Protein AF-A0A1W9WNP2-F1 (afdb_monomer)

Radius of gyration: 24.91 Å; Cα contacts (8 Å, |Δi|>4): 52; chains: 1; bounding box: 72×40×55 Å

Structure (mmCIF, N/CA/C/O backbone):
data_AF-A0A1W9WNP2-F1
#
_entry.id   AF-A0A1W9WNP2-F1
#
loop_
_atom_site.group_PDB
_atom_site.id
_atom_site.type_symbol
_atom_site.label_atom_id
_atom_site.label_alt_id
_atom_site.label_comp_id
_atom_site.label_asym_id
_atom_site.label_entity_id
_atom_site.label_seq_id
_atom_site.pdbx_PDB_ins_code
_atom_site.Cartn_x
_atom_site.Cartn_y
_atom_site.Cartn_z
_atom_site.occupancy
_atom_site.B_iso_or_equiv
_atom_site.auth_seq_id
_atom_site.auth_comp_id
_atom_site.auth_asym_id
_atom_site.auth_atom_id
_atom_site.pdbx_PDB_model_num
ATOM 1 N N . MET A 1 1 ? 18.711 4.499 22.339 1.00 38.62 1 MET A N 1
ATOM 2 C CA . MET A 1 1 ? 18.992 3.103 21.931 1.00 38.62 1 MET A CA 1
ATOM 3 C C . MET A 1 1 ? 20.067 2.523 22.837 1.00 38.62 1 MET A C 1
ATOM 5 O O . MET A 1 1 ? 21.120 3.148 22.945 1.00 38.62 1 MET A O 1
ATOM 9 N N . PRO A 1 2 ? 19.832 1.390 23.517 1.00 36.41 2 PRO A N 1
ATOM 10 C CA . PRO A 1 2 ? 20.874 0.747 24.309 1.00 36.41 2 PRO A CA 1
ATOM 11 C C . PRO A 1 2 ? 21.925 0.131 23.373 1.00 36.41 2 PRO A C 1
ATOM 13 O O . PRO A 1 2 ? 21.591 -0.572 22.421 1.00 36.41 2 PRO A O 1
ATOM 16 N N . LYS A 1 3 ? 23.205 0.436 23.614 1.00 41.62 3 LYS A N 1
ATOM 17 C CA . LYS A 1 3 ? 24.334 -0.114 22.852 1.00 41.62 3 LYS A CA 1
ATOM 18 C C . LYS A 1 3 ? 24.593 -1.548 23.317 1.00 41.62 3 LYS A C 1
ATOM 20 O O . LYS A 1 3 ? 25.003 -1.748 24.457 1.00 41.62 3 LYS A O 1
ATOM 25 N N . PHE A 1 4 ? 24.382 -2.532 22.447 1.00 47.22 4 PHE A N 1
ATOM 26 C CA . PHE A 1 4 ? 24.804 -3.905 22.721 1.00 47.22 4 PHE A CA 1
ATOM 27 C C . PHE A 1 4 ? 26.329 -4.024 22.564 1.00 47.22 4 PHE A C 1
ATOM 29 O O . PHE A 1 4 ? 26.866 -3.599 21.537 1.00 47.22 4 PHE A O 1
ATOM 36 N N . PRO A 1 5 ? 27.052 -4.575 23.555 1.00 49.66 5 PRO A N 1
ATOM 37 C CA . PRO A 1 5 ? 28.493 -4.764 23.443 1.00 49.66 5 PRO A CA 1
ATOM 38 C C . PRO A 1 5 ? 28.817 -5.847 22.403 1.00 49.66 5 PRO A C 1
ATOM 40 O O . PRO A 1 5 ? 28.170 -6.895 22.357 1.00 49.66 5 PRO A O 1
ATOM 43 N N . MET A 1 6 ? 29.834 -5.601 21.568 1.00 49.78 6 MET A N 1
ATOM 44 C CA . MET A 1 6 ? 30.285 -6.580 20.575 1.00 49.78 6 MET A CA 1
ATOM 45 C C . MET A 1 6 ? 30.958 -7.793 21.244 1.00 49.78 6 MET A C 1
ATOM 47 O O . MET A 1 6 ? 31.728 -7.624 22.194 1.00 49.78 6 MET A O 1
ATOM 51 N N . PRO A 1 7 ? 30.705 -9.021 20.753 1.00 55.03 7 PRO A N 1
ATOM 52 C CA . PRO A 1 7 ? 31.302 -10.231 21.307 1.00 55.03 7 PRO A CA 1
ATOM 53 C C . PRO A 1 7 ? 32.805 -10.316 20.992 1.00 55.03 7 PRO A C 1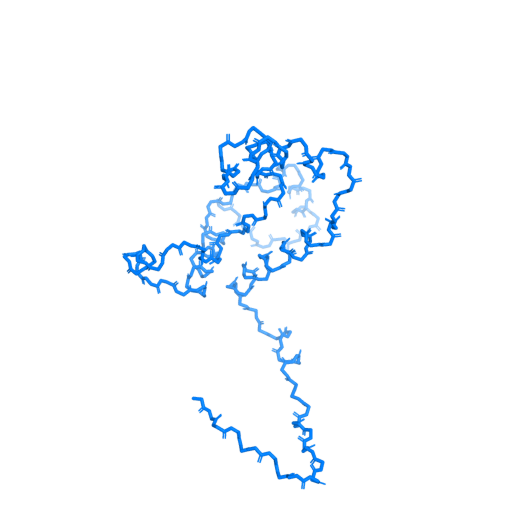
ATOM 55 O O . PRO A 1 7 ? 33.246 -9.955 19.901 1.00 55.03 7 PRO A O 1
ATOM 58 N N . ARG A 1 8 ? 33.597 -10.827 21.947 1.00 54.22 8 ARG A N 1
ATOM 59 C CA . ARG A 1 8 ? 35.032 -11.104 21.752 1.00 54.22 8 ARG A CA 1
ATOM 60 C C . ARG A 1 8 ? 35.253 -12.327 20.839 1.00 54.22 8 ARG A C 1
ATOM 62 O O . ARG A 1 8 ? 34.428 -13.245 20.865 1.00 54.22 8 ARG A O 1
ATOM 69 N N . PRO A 1 9 ? 36.361 -12.384 20.071 1.00 45.00 9 PRO A N 1
ATOM 70 C CA . PRO A 1 9 ? 36.623 -13.478 19.136 1.00 45.00 9 PRO A CA 1
ATOM 71 C C . PRO A 1 9 ? 36.761 -14.815 19.880 1.00 45.00 9 PRO A C 1
ATOM 73 O O . PRO A 1 9 ? 37.552 -14.919 20.814 1.00 45.00 9 PRO A O 1
ATOM 76 N N . GLY A 1 10 ? 35.987 -15.828 19.480 1.00 59.59 10 GLY A N 1
ATOM 77 C CA . GLY A 1 10 ? 36.070 -17.199 20.011 1.00 59.59 10 GLY A CA 1
ATOM 78 C C . GLY A 1 10 ? 35.053 -17.577 21.098 1.00 59.59 10 GLY A C 1
ATOM 79 O O . GLY A 1 10 ? 34.939 -18.753 21.431 1.00 59.59 10 GLY A O 1
ATOM 80 N N . GLY A 1 11 ? 34.266 -16.631 21.622 1.00 53.72 11 GLY A N 1
ATOM 81 C CA . GLY A 1 11 ? 33.142 -16.933 22.517 1.00 53.72 11 GLY A CA 1
ATOM 82 C C . GLY A 1 11 ? 31.850 -17.153 21.729 1.00 53.72 11 GLY A C 1
ATOM 83 O O . GLY A 1 11 ? 31.498 -16.320 20.893 1.00 53.72 11 GLY A O 1
ATOM 84 N N . LYS A 1 12 ? 31.118 -18.249 21.985 1.00 52.66 12 LYS A N 1
ATOM 85 C CA . LYS A 1 12 ? 29.760 -18.428 21.439 1.00 52.66 12 LYS A CA 1
ATOM 86 C C . LYS A 1 12 ? 28.942 -17.182 21.794 1.00 52.66 12 LYS A C 1
ATOM 88 O O . LYS A 1 12 ? 28.853 -16.839 22.973 1.00 52.66 12 LYS A O 1
ATOM 93 N N . ARG A 1 13 ? 28.375 -16.491 20.794 1.00 56.12 13 ARG A N 1
ATOM 94 C CA . ARG A 1 13 ? 27.413 -15.408 21.053 1.00 56.12 13 ARG A CA 1
ATOM 95 C C . ARG A 1 13 ? 26.333 -15.987 21.970 1.00 56.12 13 ARG A C 1
ATOM 97 O O . ARG A 1 13 ? 25.768 -17.013 21.584 1.00 56.12 13 ARG A O 1
ATOM 104 N N . PRO A 1 14 ? 26.057 -15.407 23.152 1.00 53.06 14 PRO A N 1
ATOM 105 C CA . PRO A 1 14 ? 24.870 -15.801 23.884 1.00 53.06 14 PRO A CA 1
ATOM 106 C C . PRO A 1 14 ? 23.706 -15.545 22.932 1.00 53.06 14 PRO A C 1
ATOM 108 O O . PRO A 1 14 ? 23.542 -14.426 22.439 1.00 53.06 14 PRO A O 1
ATOM 111 N N . LEU A 1 15 ? 22.976 -16.607 22.584 1.00 55.66 15 LEU A N 1
ATOM 112 C CA . LEU A 1 15 ? 21.703 -16.432 21.905 1.00 55.66 15 LEU A CA 1
ATOM 113 C C . LEU A 1 15 ? 20.910 -15.472 22.795 1.00 55.66 15 LEU A C 1
ATOM 115 O O . LEU A 1 15 ? 20.885 -15.692 24.013 1.00 55.66 15 LEU A O 1
ATOM 119 N N . PRO A 1 16 ? 20.348 -14.379 22.246 1.00 53.53 16 PRO A N 1
ATOM 120 C CA . PRO A 1 16 ? 19.466 -13.547 23.044 1.00 53.53 16 PRO A CA 1
ATOM 121 C C . PRO A 1 16 ? 18.426 -14.480 23.674 1.00 53.53 16 PRO A C 1
ATOM 123 O O . PRO A 1 16 ? 18.016 -15.432 22.996 1.00 53.53 16 PRO A O 1
ATOM 126 N N . PRO A 1 17 ? 18.056 -14.282 24.956 1.00 47.59 17 PRO A N 1
ATOM 127 C CA . PRO A 1 17 ? 16.981 -15.061 25.550 1.00 47.59 17 PRO A CA 1
ATOM 128 C C . PRO A 1 17 ? 15.822 -14.970 24.569 1.00 47.59 17 PRO A C 1
ATOM 130 O O . PRO A 1 17 ? 15.417 -13.861 24.220 1.00 47.59 17 PRO A O 1
ATOM 133 N N . PHE A 1 18 ? 15.451 -16.129 24.020 1.00 48.56 18 PHE A N 1
ATOM 134 C CA . PHE A 1 18 ? 14.425 -16.317 23.005 1.00 48.56 18 PHE A CA 1
ATOM 135 C C . PHE A 1 18 ? 13.254 -15.411 23.364 1.00 48.56 18 PHE A C 1
ATOM 137 O O . PHE A 1 18 ? 12.562 -15.649 24.349 1.00 48.56 18 PHE A O 1
ATOM 144 N N . TRP A 1 19 ? 13.164 -14.277 22.674 1.00 40.34 19 TRP A N 1
ATOM 145 C CA . TRP A 1 19 ? 12.323 -13.183 23.118 1.00 40.34 19 TRP A CA 1
ATOM 146 C C . TRP A 1 19 ? 10.889 -13.541 22.724 1.00 40.34 19 TRP A C 1
ATOM 148 O O . TRP A 1 19 ? 10.612 -13.641 21.523 1.00 40.34 19 TRP A O 1
ATOM 158 N N . PRO A 1 20 ? 9.961 -13.736 23.676 1.00 42.59 20 PRO A N 1
ATOM 159 C CA . PRO A 1 20 ? 8.572 -14.018 23.368 1.00 42.59 20 PRO A CA 1
ATOM 160 C C . PRO A 1 20 ? 7.880 -12.679 23.085 1.00 42.59 20 PRO A C 1
ATOM 162 O O . PRO A 1 20 ? 7.070 -12.196 23.863 1.00 42.59 20 PRO A O 1
ATOM 165 N N . LEU A 1 21 ? 8.249 -12.013 21.988 1.00 48.16 21 LEU A N 1
ATOM 166 C CA . LEU A 1 21 ? 7.479 -10.863 21.485 1.00 48.16 21 LEU A CA 1
ATOM 167 C C . LEU A 1 21 ? 6.241 -11.329 20.709 1.00 48.16 21 LEU A C 1
ATOM 169 O O . LEU A 1 21 ? 5.267 -10.592 20.603 1.00 48.16 21 LEU A O 1
ATOM 173 N N . TRP A 1 22 ? 6.267 -12.562 20.204 1.00 50.59 22 TRP A N 1
ATOM 174 C CA . TRP A 1 22 ? 5.170 -13.162 19.450 1.00 50.59 22 TRP A CA 1
ATOM 175 C C . TRP A 1 22 ? 4.048 -13.725 20.345 1.00 50.59 22 TRP A C 1
ATOM 177 O O . TRP A 1 22 ? 2.947 -13.949 19.860 1.00 50.59 22 TRP A O 1
ATOM 187 N N . GLU A 1 23 ? 4.282 -13.912 21.652 1.00 39.75 23 GLU A N 1
ATOM 188 C CA . GLU A 1 23 ? 3.228 -14.337 22.594 1.00 39.75 23 GLU A CA 1
ATOM 189 C C . GLU A 1 23 ? 2.406 -13.155 23.141 1.00 39.75 23 GLU A C 1
ATOM 191 O O . GLU A 1 23 ? 1.258 -13.327 23.545 1.00 39.75 23 GLU A O 1
ATOM 196 N N . ALA A 1 24 ? 2.939 -11.928 23.099 1.00 49.91 24 ALA A N 1
ATOM 197 C CA . ALA A 1 24 ? 2.227 -10.733 23.565 1.00 49.91 24 ALA A CA 1
ATOM 198 C C . ALA A 1 24 ? 1.188 -10.191 22.558 1.00 49.91 24 ALA A C 1
ATOM 200 O O . ALA A 1 24 ? 0.449 -9.261 22.877 1.00 49.91 24 ALA A O 1
ATOM 201 N N . THR A 1 25 ? 1.125 -10.738 21.341 1.00 54.34 25 THR A N 1
ATOM 202 C CA . THR A 1 25 ? 0.395 -10.125 20.218 1.00 54.34 25 THR A CA 1
ATOM 203 C C . THR A 1 25 ? -1.086 -10.503 20.145 1.00 54.34 25 THR A C 1
ATOM 205 O O . THR A 1 25 ? -1.865 -9.747 19.583 1.00 54.34 25 THR A O 1
ATOM 208 N N . ILE A 1 26 ? -1.516 -11.620 20.741 1.00 62.62 26 ILE A N 1
ATOM 209 C CA . ILE A 1 26 ? -2.918 -12.084 20.627 1.00 62.62 26 ILE A CA 1
ATOM 210 C C . ILE A 1 26 ? -3.857 -11.346 21.607 1.00 62.62 26 ILE A C 1
ATOM 212 O O . ILE A 1 26 ? -5.073 -11.371 21.451 1.00 62.62 26 ILE A O 1
ATOM 216 N N . ILE A 1 27 ? -3.309 -10.668 22.621 1.00 75.38 27 ILE A N 1
ATOM 217 C CA . ILE A 1 27 ? -4.093 -10.092 23.729 1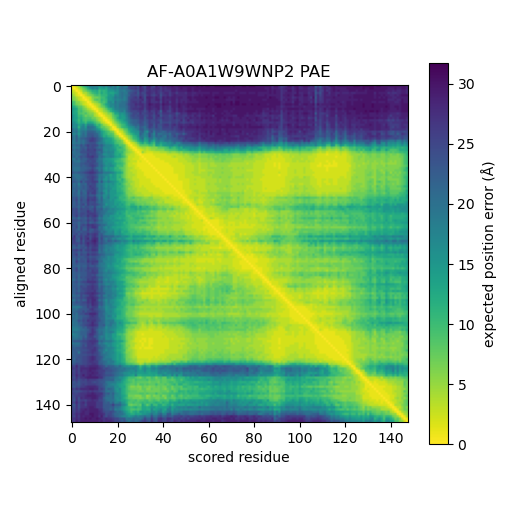.00 75.38 27 ILE A CA 1
ATOM 218 C C . ILE A 1 27 ? -4.467 -8.623 23.472 1.00 75.38 27 ILE A C 1
ATOM 220 O O . ILE A 1 27 ? -5.459 -8.136 24.010 1.00 75.38 27 ILE A O 1
ATOM 224 N N . SER A 1 28 ? -3.689 -7.907 22.654 1.00 73.69 28 SER A N 1
ATOM 225 C CA . SER A 1 28 ? -3.898 -6.484 22.379 1.00 73.69 28 SER A CA 1
ATOM 226 C C . SER A 1 28 ? -4.163 -6.256 20.901 1.00 73.69 28 SER A C 1
ATOM 228 O O . SER A 1 28 ? -3.430 -6.740 20.045 1.00 73.69 28 SER A O 1
ATOM 230 N N . THR A 1 29 ? -5.211 -5.497 20.603 1.00 79.50 29 THR A N 1
ATOM 231 C CA . THR A 1 29 ? -5.588 -5.126 19.243 1.00 79.50 29 THR A CA 1
ATOM 232 C C . THR A 1 29 ? -5.522 -3.612 19.106 1.00 79.50 29 THR A C 1
ATOM 234 O O . THR A 1 29 ? -6.151 -2.891 19.878 1.00 79.50 29 THR A O 1
ATOM 237 N N . ALA A 1 30 ? -4.765 -3.135 18.121 1.00 87.00 30 ALA A N 1
ATOM 238 C CA . ALA A 1 30 ? -4.667 -1.722 17.773 1.00 87.00 30 ALA A CA 1
ATOM 239 C C . ALA A 1 30 ? -5.189 -1.521 16.348 1.00 87.00 30 ALA A C 1
ATOM 241 O O . ALA A 1 30 ? -4.781 -2.235 15.431 1.00 87.00 30 ALA A O 1
ATOM 242 N N . TYR A 1 31 ? -6.083 -0.551 16.150 1.00 90.81 31 TYR A N 1
ATOM 243 C CA . TYR A 1 31 ? -6.667 -0.295 14.830 1.00 90.81 31 TYR A CA 1
ATOM 244 C C . TYR A 1 31 ? -5.625 0.206 13.826 1.00 90.81 31 TYR A C 1
ATOM 246 O O . TYR A 1 31 ? -5.705 -0.095 12.641 1.00 90.81 31 TYR A O 1
ATOM 254 N N . GLU A 1 32 ? -4.625 0.940 14.306 1.00 92.38 32 GLU A N 1
ATOM 255 C CA . GLU A 1 32 ? -3.501 1.433 13.516 1.00 92.38 32 GLU A CA 1
ATOM 256 C C . GLU A 1 32 ? -2.683 0.287 12.931 1.00 92.38 32 GLU A C 1
ATOM 258 O O . GLU A 1 32 ? -2.295 0.340 11.766 1.00 92.38 32 GLU A O 1
ATOM 263 N N . GLN A 1 33 ? -2.469 -0.764 13.728 1.00 91.25 33 GLN A N 1
ATOM 264 C CA . GLN A 1 33 ? -1.724 -1.937 13.294 1.00 91.25 33 GLN A CA 1
ATOM 265 C C . GLN A 1 33 ? -2.447 -2.643 12.144 1.00 91.25 33 GLN A C 1
ATOM 267 O O . GLN A 1 33 ? -1.794 -3.005 11.176 1.00 91.25 33 GLN A O 1
ATOM 272 N N . TYR A 1 34 ? -3.781 -2.744 12.179 1.00 91.88 34 TYR A N 1
ATOM 273 C CA . TYR A 1 34 ? -4.535 -3.342 11.071 1.00 91.88 34 TYR A CA 1
ATOM 274 C C . TYR A 1 34 ? -4.369 -2.596 9.749 1.00 91.88 34 TYR A C 1
ATOM 276 O O . TYR A 1 34 ? -4.249 -3.235 8.711 1.00 91.88 34 TYR A O 1
ATOM 284 N N . ILE A 1 35 ? -4.345 -1.261 9.769 1.00 94.44 35 ILE A N 1
ATOM 285 C CA . ILE A 1 35 ? -4.142 -0.467 8.547 1.00 94.44 35 ILE A CA 1
ATOM 286 C C . ILE A 1 35 ? -2.729 -0.669 7.990 1.00 94.44 35 ILE A C 1
ATOM 288 O O . ILE A 1 35 ? -2.539 -0.738 6.777 1.00 94.44 35 ILE A O 1
ATOM 292 N N . ILE A 1 36 ? -1.732 -0.773 8.868 1.00 93.75 36 ILE A N 1
ATOM 293 C CA . ILE A 1 36 ? -0.346 -1.029 8.465 1.00 93.75 36 ILE A CA 1
ATOM 294 C C . ILE A 1 36 ? -0.202 -2.452 7.913 1.00 93.75 36 ILE A C 1
ATOM 296 O O . ILE A 1 36 ? 0.397 -2.643 6.854 1.00 93.75 36 ILE A O 1
ATOM 300 N N . ASP A 1 37 ? -0.784 -3.439 8.592 1.00 93.44 37 ASP A N 1
ATOM 301 C CA . ASP A 1 37 ? -0.752 -4.839 8.175 1.00 93.44 37 ASP A CA 1
ATOM 302 C C . ASP A 1 37 ? -1.461 -5.040 6.832 1.00 93.44 37 ASP A C 1
ATOM 304 O O . ASP A 1 37 ? -0.965 -5.789 5.996 1.00 93.44 37 ASP A O 1
ATOM 308 N N . ASP A 1 38 ? -2.568 -4.335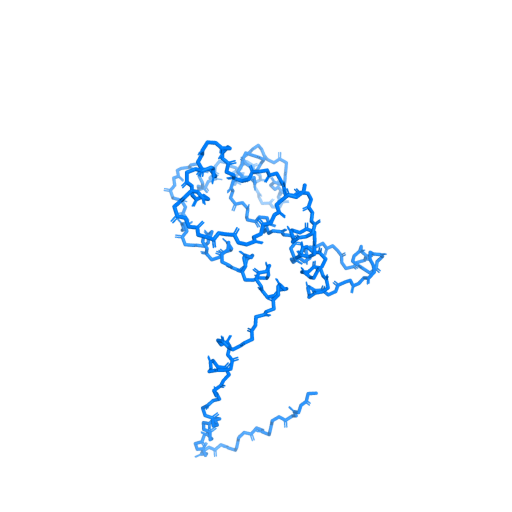 6.584 1.00 94.25 38 ASP A N 1
ATOM 309 C CA . ASP A 1 38 ? 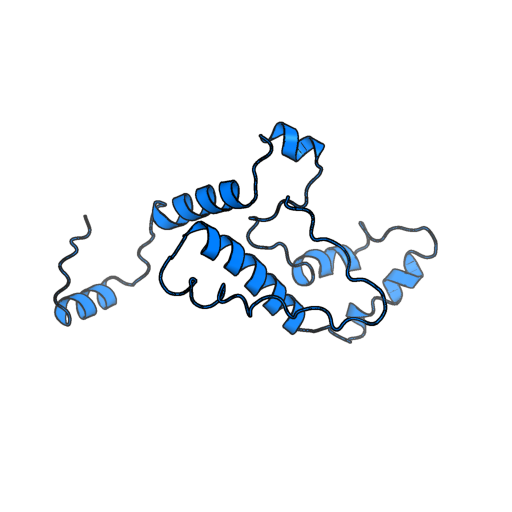-3.276 -4.348 5.300 1.00 94.25 38 ASP A CA 1
ATOM 310 C C . ASP A 1 38 ? -2.365 -3.928 4.131 1.00 94.25 38 ASP A C 1
ATOM 312 O O . ASP A 1 38 ? -2.314 -4.613 3.106 1.00 94.25 38 ASP A O 1
ATOM 316 N N . GLU A 1 39 ? -1.551 -2.878 4.298 1.00 94.38 39 GLU A N 1
ATOM 317 C CA . GLU A 1 39 ? -0.605 -2.461 3.254 1.00 94.38 39 GLU A CA 1
ATOM 318 C C . GLU A 1 39 ? 0.513 -3.495 3.044 1.00 94.38 39 GLU A C 1
ATOM 320 O O . GLU A 1 39 ? 0.863 -3.815 1.905 1.00 94.38 39 GLU A O 1
ATOM 325 N N . ILE A 1 40 ? 1.047 -4.066 4.130 1.00 94.12 40 ILE A N 1
ATOM 326 C CA . ILE A 1 40 ? 2.106 -5.088 4.078 1.00 94.12 40 ILE A CA 1
ATOM 327 C C . ILE A 1 40 ? 1.597 -6.370 3.409 1.00 94.12 40 ILE A C 1
ATOM 329 O O . ILE A 1 40 ? 2.298 -6.969 2.584 1.00 94.12 40 ILE A O 1
ATOM 333 N N . ILE A 1 41 ? 0.380 -6.798 3.745 1.00 95.00 41 ILE A N 1
ATOM 334 C CA . ILE A 1 41 ? -0.267 -7.962 3.138 1.00 95.00 41 ILE A CA 1
ATOM 335 C C . ILE A 1 41 ? -0.533 -7.677 1.661 1.00 95.00 41 ILE A C 1
ATOM 337 O O . ILE A 1 41 ? -0.216 -8.520 0.826 1.00 95.00 41 ILE A O 1
ATOM 341 N N . GLY A 1 42 ? -1.029 -6.487 1.316 1.00 93.88 42 GLY A N 1
ATOM 342 C CA . GLY A 1 42 ? -1.218 -6.065 -0.072 1.00 93.88 42 GLY A CA 1
ATOM 343 C C . GLY A 1 42 ? 0.076 -6.129 -0.890 1.00 93.88 42 GLY A C 1
ATOM 344 O O . GLY A 1 42 ? 0.095 -6.728 -1.970 1.00 93.88 42 GLY A O 1
ATOM 345 N N . ALA A 1 43 ? 1.179 -5.611 -0.344 1.00 92.44 43 ALA A N 1
ATOM 346 C CA . ALA A 1 43 ? 2.494 -5.677 -0.977 1.00 92.44 43 ALA A CA 1
ATOM 347 C C . ALA A 1 43 ? 2.978 -7.128 -1.138 1.00 92.44 43 ALA A C 1
ATOM 349 O O . ALA A 1 43 ? 3.483 -7.508 -2.196 1.00 92.44 43 ALA A O 1
ATOM 350 N N . SER A 1 44 ? 2.767 -7.963 -0.119 1.00 95.00 44 SER A N 1
ATOM 351 C CA . SER A 1 44 ? 3.122 -9.385 -0.147 1.00 95.00 44 SER A CA 1
ATOM 352 C C . SER A 1 44 ? 2.311 -10.148 -1.196 1.00 95.00 44 SER A C 1
ATOM 354 O O . SER A 1 44 ? 2.873 -10.913 -1.974 1.00 95.00 44 SER A O 1
ATOM 356 N N . CYS A 1 45 ? 1.004 -9.899 -1.286 1.00 93.50 45 CYS A N 1
ATOM 357 C CA . CYS A 1 45 ? 0.143 -10.454 -2.326 1.00 93.50 45 CYS A CA 1
ATOM 358 C C . CYS A 1 45 ? 0.598 -10.019 -3.721 1.00 93.50 45 CYS A C 1
ATOM 360 O O . CYS A 1 45 ? 0.599 -10.837 -4.636 1.00 93.50 45 CYS A O 1
ATOM 362 N N . SER A 1 46 ? 1.016 -8.759 -3.886 1.00 90.25 46 SER A N 1
ATOM 363 C CA . SER A 1 46 ? 1.565 -8.274 -5.155 1.00 90.25 46 SER A CA 1
ATOM 364 C C . SER A 1 46 ? 2.863 -8.990 -5.522 1.00 90.25 46 SER A C 1
ATOM 366 O O . SER A 1 46 ? 3.015 -9.426 -6.657 1.00 90.25 46 SER A O 1
ATOM 368 N N . LEU A 1 47 ? 3.766 -9.186 -4.558 1.00 91.50 47 LEU A N 1
ATOM 369 C CA . LEU A 1 47 ? 5.007 -9.934 -4.759 1.00 91.50 47 LEU A CA 1
ATOM 370 C C . LEU A 1 47 ? 4.737 -11.397 -5.151 1.00 91.50 47 LEU A C 1
ATOM 372 O O . LEU A 1 47 ? 5.403 -11.941 -6.030 1.00 91.50 47 LEU A O 1
ATOM 376 N N . LEU A 1 48 ? 3.744 -12.032 -4.522 1.00 94.31 48 LEU A N 1
ATOM 377 C CA . LEU A 1 48 ? 3.378 -13.428 -4.776 1.00 94.31 48 LEU A CA 1
ATOM 378 C C . LEU A 1 48 ? 2.747 -13.667 -6.155 1.00 94.31 48 LEU A C 1
ATOM 380 O O . LEU A 1 48 ? 2.751 -14.810 -6.611 1.00 94.31 48 LEU A O 1
ATOM 384 N N . LYS A 1 49 ? 2.251 -12.630 -6.847 1.00 90.38 49 LYS A N 1
ATOM 385 C CA . LYS A 1 49 ? 1.804 -12.751 -8.249 1.00 90.38 49 LYS A CA 1
ATOM 386 C C . LYS A 1 49 ? 2.945 -13.153 -9.192 1.00 90.38 49 LYS A C 1
ATOM 388 O O . LYS A 1 49 ? 2.680 -13.705 -10.257 1.00 90.38 49 LYS A O 1
ATOM 393 N N . GLY A 1 50 ? 4.195 -12.933 -8.782 1.00 88.88 50 GLY A N 1
ATOM 394 C CA . GLY A 1 50 ? 5.376 -13.241 -9.578 1.00 88.88 50 GLY A CA 1
ATOM 395 C C . GLY A 1 50 ? 5.609 -12.229 -10.697 1.00 88.88 50 GLY A C 1
ATOM 396 O O . GLY A 1 50 ? 5.015 -11.155 -10.720 1.00 88.88 50 GLY A O 1
ATOM 397 N N . ILE A 1 51 ? 6.517 -12.575 -11.608 1.00 89.19 51 ILE A N 1
ATOM 398 C CA . ILE A 1 51 ? 6.892 -11.729 -12.744 1.00 89.19 51 ILE A CA 1
ATOM 399 C C . ILE A 1 51 ? 6.286 -12.349 -14.009 1.00 89.19 51 ILE A C 1
ATOM 401 O O . ILE A 1 51 ? 6.659 -13.480 -14.344 1.00 89.19 51 ILE A O 1
ATOM 405 N N . PRO A 1 52 ? 5.361 -11.665 -14.705 1.00 88.12 52 PRO A N 1
ATOM 406 C CA . PRO A 1 52 ? 4.868 -12.132 -15.995 1.00 88.12 52 PRO A CA 1
ATOM 407 C C . PRO A 1 52 ? 6.012 -12.140 -17.020 1.00 88.12 52 PRO A C 1
ATOM 409 O O . PRO A 1 52 ? 6.798 -11.202 -17.107 1.00 88.12 52 PRO A O 1
ATOM 412 N N . MET A 1 53 ? 6.116 -13.232 -17.779 1.00 87.75 53 MET A N 1
ATOM 413 C CA . MET A 1 53 ? 7.166 -13.463 -18.781 1.00 87.75 53 MET A CA 1
ATOM 414 C C . MET A 1 53 ? 6.543 -13.653 -20.168 1.00 87.75 53 MET A C 1
ATOM 416 O O . MET A 1 53 ? 6.684 -14.707 -20.787 1.00 87.75 53 MET A O 1
ATOM 420 N N . ASP A 1 54 ? 5.795 -12.660 -20.633 1.00 89.75 54 ASP A N 1
ATOM 421 C CA . ASP A 1 54 ? 5.291 -12.573 -22.005 1.00 89.75 54 ASP A CA 1
ATOM 422 C C . ASP A 1 54 ?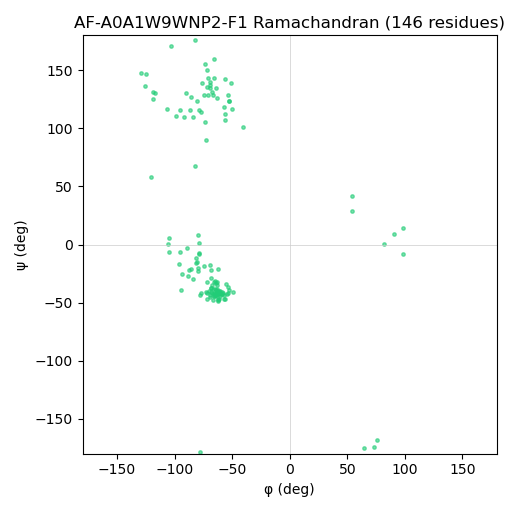 6.113 -11.554 -22.820 1.00 89.75 54 ASP A C 1
ATOM 424 O O . ASP A 1 54 ? 6.963 -10.826 -22.304 1.00 89.75 54 ASP A O 1
ATOM 428 N N . GLU A 1 55 ? 5.885 -11.518 -24.129 1.00 87.44 55 GLU A N 1
ATOM 429 C CA . GLU A 1 55 ? 6.643 -10.654 -25.041 1.00 87.44 55 GLU A CA 1
ATOM 430 C C . GLU A 1 55 ? 6.411 -9.155 -24.760 1.00 87.44 55 GLU A C 1
ATOM 432 O O . GLU A 1 55 ? 7.331 -8.349 -24.901 1.00 87.44 55 GLU A O 1
ATOM 437 N N . ASP A 1 56 ? 5.213 -8.796 -24.278 1.00 88.19 56 ASP A N 1
ATOM 438 C CA . ASP A 1 56 ? 4.829 -7.427 -23.911 1.00 88.19 56 ASP A CA 1
ATOM 439 C C . ASP A 1 56 ? 5.530 -6.965 -22.618 1.00 88.19 56 ASP A C 1
ATOM 441 O O . ASP A 1 56 ? 6.122 -5.886 -22.606 1.00 88.19 56 ASP A O 1
ATOM 445 N N . HIS A 1 57 ? 5.562 -7.770 -21.545 1.00 88.12 57 HIS A N 1
ATOM 446 C CA . HIS A 1 57 ? 6.207 -7.390 -20.276 1.00 88.12 57 HIS A CA 1
ATOM 447 C C . HIS A 1 57 ? 7.741 -7.444 -20.341 1.00 88.12 57 HIS A C 1
ATOM 449 O O . HIS A 1 57 ? 8.406 -6.780 -19.546 1.00 88.12 57 HIS A O 1
ATOM 455 N N . LEU A 1 58 ? 8.324 -8.156 -21.314 1.00 90.25 58 LEU A N 1
ATOM 456 C CA . LEU A 1 58 ? 9.765 -8.084 -21.592 1.00 90.25 58 LEU A CA 1
ATOM 457 C C . LEU A 1 58 ? 10.194 -6.719 -22.158 1.00 90.25 58 LEU A C 1
ATOM 459 O O . LEU A 1 58 ? 11.365 -6.356 -22.041 1.00 90.25 58 LEU A O 1
ATOM 463 N N . ALA A 1 59 ? 9.262 -5.955 -22.743 1.00 91.00 59 ALA 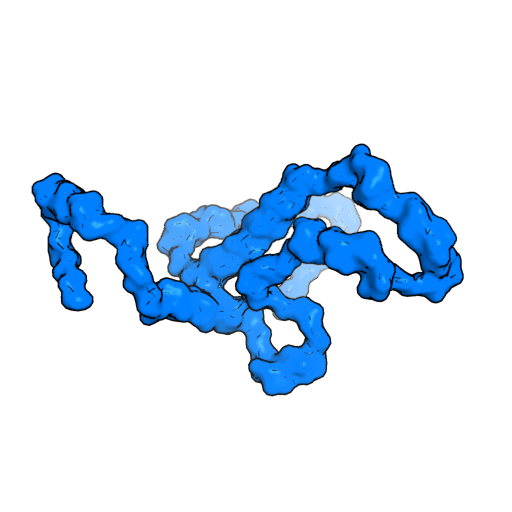A N 1
ATOM 464 C CA . ALA A 1 59 ? 9.446 -4.564 -23.169 1.00 91.00 59 ALA A CA 1
ATOM 465 C C . ALA A 1 59 ? 10.644 -4.313 -24.117 1.00 91.00 59 ALA A C 1
ATOM 467 O O . ALA A 1 59 ? 11.214 -3.218 -24.137 1.00 91.00 59 ALA A O 1
ATOM 468 N N . PHE A 1 60 ? 11.033 -5.306 -24.927 1.00 91.06 60 PHE A N 1
ATOM 469 C CA . PHE A 1 60 ? 12.210 -5.214 -25.804 1.00 91.06 60 PHE A CA 1
ATOM 470 C C . PHE A 1 60 ? 12.142 -4.047 -26.795 1.00 91.06 60 PHE A C 1
ATOM 472 O O . PHE A 1 60 ? 13.142 -3.350 -26.991 1.00 91.06 60 PHE A O 1
ATOM 479 N N . ASP A 1 61 ? 10.973 -3.807 -27.391 1.00 90.19 61 ASP A N 1
ATOM 480 C CA . ASP A 1 61 ? 10.784 -2.719 -28.353 1.00 90.19 61 ASP A CA 1
ATOM 481 C C . ASP A 1 61 ? 10.946 -1.347 -27.694 1.00 90.19 61 ASP A C 1
ATOM 483 O O . ASP A 1 61 ? 11.650 -0.490 -28.229 1.00 90.19 61 ASP A O 1
ATOM 487 N N . ALA A 1 62 ? 10.393 -1.168 -26.489 1.00 90.06 62 ALA A N 1
ATOM 488 C CA . ALA A 1 62 ? 10.532 0.070 -25.726 1.00 90.06 62 ALA A CA 1
ATOM 489 C C . ALA A 1 62 ? 11.999 0.339 -25.346 1.00 90.06 62 ALA A C 1
ATOM 491 O O . ALA A 1 62 ? 12.474 1.470 -25.458 1.00 90.06 62 ALA A O 1
ATOM 492 N N . ILE A 1 63 ? 12.748 -0.698 -24.950 1.00 91.56 63 ILE A N 1
ATOM 493 C CA . ILE A 1 63 ? 14.185 -0.587 -24.636 1.00 91.56 63 ILE A CA 1
ATOM 494 C C . ILE A 1 63 ? 14.984 -0.162 -25.874 1.00 91.56 63 ILE A C 1
ATOM 496 O O . ILE A 1 63 ? 15.868 0.696 -25.790 1.00 91.56 63 ILE A O 1
ATOM 500 N N . LYS A 1 64 ? 14.670 -0.746 -27.035 1.00 91.88 64 LYS A N 1
ATOM 501 C CA . LYS A 1 64 ? 15.338 -0.432 -28.302 1.00 91.88 64 LYS A CA 1
ATOM 502 C C . LYS A 1 64 ? 15.014 0.978 -28.799 1.00 91.88 64 LYS A C 1
ATOM 504 O O . LYS A 1 64 ? 15.898 1.630 -29.346 1.00 91.88 64 LYS A O 1
ATOM 509 N N . GLU A 1 65 ? 13.776 1.430 -28.619 1.00 91.25 65 GLU A N 1
ATOM 510 C CA . GLU A 1 65 ? 13.313 2.764 -29.014 1.00 91.25 65 GLU A CA 1
ATOM 511 C C . GLU A 1 65 ? 13.982 3.873 -28.192 1.00 91.25 65 GLU A C 1
ATOM 513 O O . GLU A 1 65 ? 14.478 4.846 -28.756 1.00 91.25 65 GLU A O 1
ATOM 518 N N . VAL A 1 66 ? 14.022 3.725 -26.864 1.00 92.31 66 VAL A N 1
ATOM 519 C CA . VAL A 1 66 ? 14.568 4.749 -25.957 1.00 92.31 66 VAL A CA 1
ATOM 520 C C . VAL A 1 66 ? 16.093 4.823 -26.043 1.00 92.31 66 VAL A C 1
ATOM 522 O O . VAL A 1 66 ? 16.663 5.915 -26.039 1.00 92.31 66 VAL A O 1
ATOM 525 N N . GLY A 1 67 ? 16.759 3.669 -26.134 1.00 89.56 67 GLY A N 1
ATOM 526 C CA . GLY A 1 67 ? 18.211 3.586 -26.246 1.00 89.56 67 GLY A CA 1
ATOM 527 C C . GLY A 1 67 ? 18.984 4.108 -25.018 1.00 89.56 67 GLY A C 1
ATOM 528 O O . GLY A 1 67 ? 18.411 4.437 -23.973 1.00 89.56 67 GLY A O 1
ATOM 529 N N . PRO A 1 68 ? 20.326 4.157 -25.097 1.00 90.31 68 PRO A N 1
ATOM 530 C CA . PRO A 1 68 ? 21.173 4.559 -23.976 1.00 90.31 68 PRO A CA 1
ATOM 531 C C . PRO A 1 68 ? 20.982 6.035 -23.603 1.00 90.31 68 PRO A C 1
ATOM 533 O O . PRO A 1 68 ? 21.113 6.917 -24.447 1.00 90.31 68 PRO A O 1
ATOM 536 N N . GLY A 1 69 ? 20.736 6.311 -22.321 1.00 88.25 69 GLY A N 1
ATOM 537 C CA . GLY A 1 69 ? 20.598 7.678 -21.799 1.00 88.25 69 GLY A CA 1
ATOM 538 C C . GLY A 1 69 ? 19.217 8.318 -21.990 1.00 88.25 69 GLY A C 1
ATOM 539 O O . GLY A 1 69 ? 19.031 9.459 -21.571 1.00 88.25 69 GLY A O 1
ATOM 540 N N . GLY A 1 70 ? 18.252 7.607 -22.584 1.00 89.31 70 GLY A N 1
ATOM 541 C CA . GLY A 1 70 ? 16.858 8.046 -22.664 1.00 89.31 70 GLY A CA 1
ATOM 542 C C . GLY A 1 70 ? 16.047 7.750 -21.392 1.00 89.31 70 GLY A C 1
ATOM 543 O O . GLY A 1 70 ? 16.536 7.129 -20.447 1.00 89.31 70 GLY A O 1
ATOM 544 N N . HIS A 1 71 ? 14.786 8.197 -21.364 1.00 90.12 71 HIS A N 1
ATOM 545 C CA . HIS A 1 71 ? 13.863 7.982 -20.245 1.00 90.12 71 HIS A CA 1
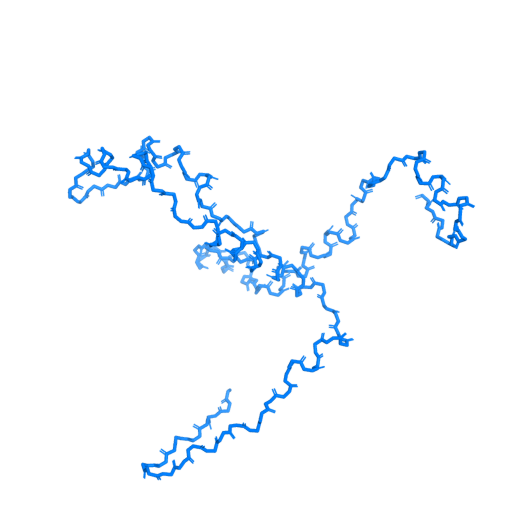ATOM 546 C C . HIS A 1 71 ? 12.553 7.318 -20.692 1.00 90.12 71 HIS A C 1
ATOM 548 O O . HIS A 1 71 ? 12.017 7.617 -21.757 1.00 90.12 71 HIS A O 1
ATOM 554 N N . TYR A 1 72 ? 11.971 6.489 -19.826 1.00 92.62 72 TYR A N 1
ATOM 555 C CA . TYR A 1 72 ? 10.756 5.718 -20.130 1.00 92.62 72 TYR A CA 1
ATOM 556 C C . TYR A 1 72 ? 9.457 6.392 -19.666 1.00 92.62 72 TYR A C 1
ATOM 558 O O . TYR A 1 72 ? 8.374 5.949 -20.019 1.00 92.62 72 TYR A O 1
ATOM 566 N N . LEU A 1 73 ? 9.541 7.508 -18.929 1.00 89.56 73 LEU A N 1
ATOM 567 C CA . LEU A 1 73 ? 8.382 8.148 -18.284 1.00 89.56 73 LEU A CA 1
ATOM 568 C C . LEU A 1 73 ? 7.232 8.502 -19.241 1.00 89.56 73 LEU A C 1
ATOM 570 O O . LEU A 1 73 ? 6.075 8.436 -18.846 1.00 89.56 73 LEU A O 1
ATOM 574 N N . MET A 1 74 ? 7.553 8.875 -20.482 1.00 88.06 74 MET A N 1
ATOM 575 C CA . MET A 1 74 ? 6.570 9.258 -21.505 1.00 88.06 74 MET A CA 1
ATOM 576 C C . MET A 1 74 ? 6.362 8.164 -22.561 1.00 88.06 74 MET A C 1
ATOM 578 O O . MET A 1 74 ? 5.682 8.406 -23.556 1.00 88.06 74 MET A O 1
ATOM 582 N N . ASN A 1 75 ? 6.965 6.982 -22.389 1.00 90.38 75 ASN A N 1
ATOM 583 C CA . ASN A 1 75 ? 6.819 5.904 -23.357 1.00 90.38 75 ASN A CA 1
ATOM 584 C C . ASN A 1 75 ? 5.389 5.320 -23.272 1.00 90.38 75 ASN A C 1
ATOM 586 O O . ASN A 1 75 ? 4.896 5.084 -22.161 1.00 90.38 75 ASN A O 1
ATOM 590 N N . PRO A 1 76 ? 4.714 5.064 -24.411 1.00 90.19 76 PRO A N 1
ATOM 591 C CA . PRO A 1 76 ? 3.380 4.464 -24.425 1.00 90.19 76 PRO A CA 1
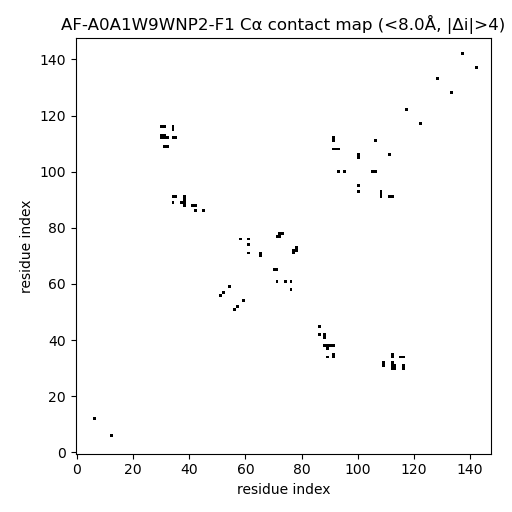ATOM 592 C C . PRO A 1 76 ? 3.286 3.148 -23.644 1.00 90.19 76 PRO A C 1
ATOM 594 O O . PRO A 1 76 ? 2.284 2.911 -22.970 1.00 90.19 76 PRO A O 1
ATOM 597 N N . HIS A 1 77 ? 4.338 2.323 -23.688 1.00 90.81 77 HIS A N 1
ATOM 598 C CA . HIS A 1 77 ? 4.428 1.067 -22.942 1.00 90.81 77 HIS A CA 1
ATOM 599 C C . HIS A 1 77 ? 4.387 1.317 -21.432 1.00 90.81 77 HIS A C 1
ATOM 601 O O . HIS A 1 77 ? 3.541 0.770 -20.727 1.00 90.81 77 HIS A O 1
ATOM 607 N N . THR A 1 78 ? 5.196 2.253 -20.935 1.00 90.75 78 THR A N 1
ATOM 608 C CA . THR A 1 78 ? 5.186 2.623 -19.515 1.00 90.75 78 THR A CA 1
ATOM 609 C C . THR A 1 78 ? 3.825 3.157 -19.081 1.00 90.75 78 THR A C 1
ATOM 611 O O . THR A 1 78 ? 3.302 2.711 -18.067 1.00 90.75 78 THR A O 1
ATOM 614 N N . MET A 1 79 ? 3.186 4.029 -19.865 1.00 89.75 79 MET A N 1
ATOM 615 C CA . MET A 1 79 ? 1.854 4.559 -19.531 1.00 89.75 79 MET A CA 1
ATOM 616 C C . MET A 1 79 ? 0.761 3.481 -19.494 1.00 89.75 79 MET A C 1
ATOM 618 O O . MET A 1 79 ? -0.168 3.580 -18.691 1.00 89.75 79 MET A O 1
ATOM 622 N N . LYS A 1 80 ? 0.875 2.452 -20.341 1.00 90.31 80 LYS A N 1
ATOM 623 C CA . LYS A 1 80 ? -0.049 1.311 -20.390 1.00 90.31 80 LYS A CA 1
ATOM 624 C C . LYS A 1 80 ? 0.067 0.426 -19.144 1.00 90.31 80 LYS A C 1
ATOM 626 O O . LYS A 1 80 ? -0.962 0.044 -18.594 1.00 90.31 80 LYS A O 1
ATOM 631 N N . HIS A 1 81 ? 1.288 0.137 -18.689 1.00 90.06 81 HIS A N 1
ATOM 632 C CA . HIS A 1 81 ? 1.544 -0.823 -17.603 1.00 90.06 81 HIS A CA 1
ATOM 633 C C . HIS A 1 81 ? 1.708 -0.189 -16.212 1.00 90.06 81 HIS A C 1
ATOM 635 O O . HIS A 1 81 ? 1.569 -0.877 -15.205 1.00 90.06 81 HIS A O 1
ATOM 641 N N . LEU A 1 82 ? 1.945 1.126 -16.115 1.00 88.50 82 LEU A N 1
ATOM 642 C CA . LEU A 1 82 ? 2.208 1.806 -14.838 1.00 88.50 82 LEU A CA 1
ATOM 643 C C . LEU A 1 82 ? 1.117 1.555 -13.787 1.00 88.50 82 LEU A C 1
ATOM 645 O O . LEU A 1 82 ? 1.429 1.334 -12.624 1.00 88.50 82 LEU A O 1
ATOM 649 N N . ARG A 1 83 ? -0.158 1.574 -14.195 1.00 84.88 83 ARG A N 1
ATOM 650 C CA . ARG A 1 83 ? -1.299 1.404 -13.277 1.00 84.88 83 ARG A CA 1
ATOM 651 C C . ARG A 1 83 ? -1.585 -0.048 -12.902 1.00 84.88 83 ARG A C 1
ATOM 653 O O . ARG A 1 83 ? -2.293 -0.278 -11.929 1.00 84.88 83 ARG A O 1
ATOM 660 N N . THR A 1 84 ? -1.121 -1.011 -13.696 1.00 86.81 84 THR A N 1
ATOM 661 C CA . THR A 1 84 ? -1.397 -2.436 -13.460 1.00 86.81 84 THR A CA 1
ATOM 662 C C . THR A 1 84 ? -0.281 -3.096 -12.667 1.00 86.81 84 THR A C 1
ATOM 664 O O . THR A 1 84 ? -0.565 -3.895 -11.778 1.00 86.81 84 THR A O 1
ATOM 667 N N . GLU A 1 85 ? 0.970 -2.736 -12.963 1.00 86.62 85 GLU A N 1
ATOM 668 C CA . GLU A 1 85 ? 2.152 -3.369 -12.373 1.00 86.62 85 GLU A CA 1
ATOM 669 C C . GLU A 1 85 ? 2.589 -2.723 -11.056 1.00 86.62 85 GLU A C 1
ATOM 671 O O . GLU A 1 85 ? 3.194 -3.381 -10.208 1.00 86.62 85 GLU A O 1
ATOM 676 N N . TYR A 1 86 ? 2.301 -1.434 -10.858 1.00 85.75 86 TYR A N 1
ATOM 677 C CA . TYR A 1 86 ? 2.723 -0.735 -9.651 1.00 85.75 86 TYR A CA 1
ATOM 678 C C . TYR A 1 86 ? 1.722 -0.930 -8.508 1.00 85.75 86 TYR A C 1
ATOM 680 O O . TYR A 1 86 ? 0.534 -0.636 -8.635 1.00 85.75 86 TYR A O 1
ATOM 688 N N . PHE A 1 87 ? 2.215 -1.383 -7.356 1.00 88.50 87 PHE A N 1
ATOM 689 C CA . PHE A 1 87 ? 1.425 -1.441 -6.131 1.00 88.50 87 PHE A CA 1
ATOM 690 C C . PHE A 1 87 ? 1.450 -0.079 -5.425 1.00 88.50 87 PHE A C 1
ATOM 692 O O . PHE A 1 87 ? 2.473 0.326 -4.877 1.00 88.50 87 PHE A O 1
ATOM 699 N N . GLU A 1 88 ? 0.316 0.623 -5.429 1.00 85.19 88 GLU A N 1
ATOM 700 C CA . GLU A 1 88 ? 0.184 1.957 -4.819 1.00 85.19 88 GLU A CA 1
ATOM 701 C C . GLU A 1 88 ? -0.029 1.926 -3.291 1.00 85.19 88 GLU A C 1
ATOM 703 O O . GLU A 1 88 ? 0.120 2.955 -2.633 1.00 85.19 88 GLU A O 1
ATOM 708 N N . GLY A 1 89 ? -0.311 0.754 -2.708 1.00 88.50 89 GLY A N 1
ATOM 709 C CA . GLY A 1 89 ? -0.615 0.621 -1.279 1.00 88.50 89 GLY A CA 1
ATOM 710 C C . GLY A 1 89 ? -2.001 1.144 -0.899 1.00 88.50 89 GLY A C 1
ATOM 711 O O . GLY A 1 89 ? -2.798 1.526 -1.755 1.00 88.50 89 GLY A O 1
ATOM 712 N N . ASN A 1 90 ? -2.295 1.158 0.404 1.00 88.75 90 ASN A N 1
ATOM 713 C CA . ASN A 1 90 ? -3.493 1.822 0.936 1.00 88.75 90 ASN A CA 1
ATOM 714 C C . ASN A 1 90 ? -3.224 3.300 1.289 1.00 88.75 90 ASN A C 1
ATOM 716 O O . ASN A 1 90 ? -4.139 4.043 1.650 1.00 88.75 90 ASN A O 1
ATOM 720 N N . GLY A 1 91 ? -1.969 3.738 1.137 1.00 90.25 91 GLY A N 1
ATOM 721 C CA . GLY A 1 91 ? -1.532 5.114 1.317 1.00 90.25 91 GLY A CA 1
ATOM 722 C C . GLY A 1 91 ? -1.075 5.424 2.739 1.00 90.25 91 GLY A C 1
ATOM 723 O O . GLY A 1 91 ? -0.847 6.600 3.053 1.00 90.25 91 GLY A O 1
ATOM 724 N N . VAL A 1 92 ? -0.933 4.421 3.614 1.00 92.44 92 VAL A N 1
ATOM 725 C CA . VAL A 1 92 ? -0.409 4.633 4.968 1.00 92.44 92 VAL A CA 1
ATOM 726 C C . VAL A 1 92 ? 1.071 5.010 4.918 1.00 92.44 92 VAL A C 1
ATOM 728 O O . VAL A 1 92 ? 1.482 5.930 5.634 1.00 92.44 92 VAL A O 1
ATOM 731 N N . SER A 1 93 ? 1.843 4.409 4.007 1.00 90.31 93 SER A N 1
ATOM 732 C CA . SER A 1 93 ? 3.241 4.780 3.770 1.00 90.31 93 SER A CA 1
ATOM 733 C C . SER A 1 93 ? 3.376 6.072 2.965 1.00 90.31 93 SER A C 1
ATOM 735 O O . SER A 1 93 ? 2.673 6.311 1.985 1.00 90.31 93 SER A O 1
ATOM 737 N N . HIS A 1 94 ? 4.333 6.917 3.356 1.00 89.06 94 HIS A N 1
ATOM 738 C CA . HIS A 1 94 ? 4.678 8.122 2.609 1.00 89.06 94 HIS A CA 1
ATOM 739 C C . HIS A 1 94 ? 5.861 7.856 1.671 1.00 89.06 94 HIS A C 1
ATOM 741 O O . HIS A 1 94 ? 6.977 7.613 2.123 1.00 89.06 94 HIS A O 1
ATOM 747 N N . THR A 1 95 ? 5.626 7.952 0.364 1.00 86.75 95 THR A N 1
ATOM 748 C CA . THR A 1 95 ? 6.646 7.779 -0.690 1.00 86.75 95 THR A CA 1
ATOM 749 C C . THR A 1 95 ? 7.066 9.099 -1.345 1.00 86.75 95 THR A C 1
ATOM 751 O O . THR A 1 95 ? 7.890 9.115 -2.258 1.00 86.75 95 THR A O 1
ATOM 754 N N . GLY A 1 96 ? 6.487 10.217 -0.900 1.00 87.00 96 GLY A N 1
ATOM 755 C CA . GLY A 1 96 ? 6.707 11.537 -1.471 1.00 87.00 96 GLY A CA 1
ATOM 756 C C . GLY A 1 96 ? 8.027 12.191 -1.058 1.00 87.00 96 GLY A C 1
ATOM 757 O O . GLY A 1 96 ? 8.857 11.646 -0.330 1.00 87.00 96 GLY A O 1
ATOM 758 N N . ASN A 1 97 ? 8.223 13.415 -1.546 1.00 93.31 97 ASN A N 1
ATOM 759 C CA . ASN A 1 97 ? 9.391 14.215 -1.203 1.00 93.31 97 ASN A CA 1
ATOM 760 C C . ASN A 1 97 ? 9.329 14.670 0.265 1.00 93.31 97 ASN A C 1
ATOM 762 O O . ASN A 1 97 ? 8.325 15.235 0.705 1.00 93.31 97 ASN A O 1
ATOM 766 N N . ARG A 1 98 ? 10.453 14.540 0.977 1.00 92.56 98 ARG A N 1
ATOM 767 C CA . ARG A 1 98 ? 10.646 14.997 2.359 1.00 92.56 98 ARG A CA 1
ATOM 768 C C . ARG A 1 98 ? 10.199 16.443 2.585 1.00 92.56 98 ARG A C 1
ATOM 770 O O . ARG A 1 98 ? 9.552 16.718 3.585 1.00 92.56 98 ARG A O 1
ATOM 777 N N . ASN A 1 99 ? 10.471 17.349 1.644 1.00 94.75 99 ASN A N 1
ATOM 778 C CA . ASN A 1 99 ? 10.064 18.755 1.774 1.00 94.75 99 ASN A CA 1
ATOM 779 C C . ASN A 1 99 ? 8.536 18.937 1.816 1.00 94.75 99 ASN A C 1
ATOM 781 O O . ASN A 1 99 ? 8.052 19.874 2.445 1.00 94.75 99 ASN A O 1
ATOM 785 N N . ASN A 1 100 ? 7.778 18.080 1.126 1.00 92.50 100 ASN A N 1
ATOM 786 C CA . ASN A 1 100 ? 6.315 18.122 1.163 1.00 92.50 100 ASN A CA 1
ATOM 787 C C . ASN A 1 100 ? 5.808 17.490 2.458 1.00 92.50 100 ASN A C 1
ATOM 789 O O . ASN A 1 100 ? 4.994 18.096 3.139 1.00 92.50 100 ASN A O 1
ATOM 793 N N . TRP A 1 101 ? 6.378 16.350 2.858 1.00 92.69 101 TRP A N 1
ATOM 794 C CA . TRP A 1 101 ? 6.074 15.719 4.144 1.00 92.69 101 TRP A CA 1
ATOM 795 C C . TRP A 1 101 ? 6.276 16.667 5.331 1.00 92.69 101 TRP A C 1
ATOM 797 O O . TRP A 1 101 ? 5.419 16.743 6.208 1.00 92.69 101 TRP A O 1
ATOM 807 N N . GLU A 1 102 ? 7.366 17.443 5.335 1.00 94.81 102 GLU A N 1
ATOM 808 C CA . GLU A 1 102 ? 7.622 18.438 6.380 1.00 94.81 102 GLU A CA 1
ATOM 809 C C . GLU A 1 102 ? 6.551 19.540 6.408 1.00 94.81 102 GLU A C 1
ATOM 811 O O . GLU A 1 102 ? 6.078 19.905 7.485 1.00 94.81 102 GLU A O 1
ATOM 816 N N . LYS A 1 103 ? 6.118 20.029 5.236 1.00 93.50 103 LYS A N 1
ATOM 817 C CA . LYS A 1 103 ? 5.043 21.032 5.110 1.00 93.50 103 LYS A CA 1
ATOM 818 C C . LYS A 1 103 ? 3.677 20.492 5.530 1.00 93.50 103 LYS A C 1
ATOM 820 O O . LYS A 1 103 ? 2.900 21.232 6.125 1.00 93.50 103 LYS A O 1
ATOM 825 N N . ASP A 1 104 ? 3.422 19.214 5.273 1.00 88.88 104 ASP A N 1
ATOM 826 C CA . ASP A 1 104 ? 2.178 18.516 5.616 1.00 88.88 104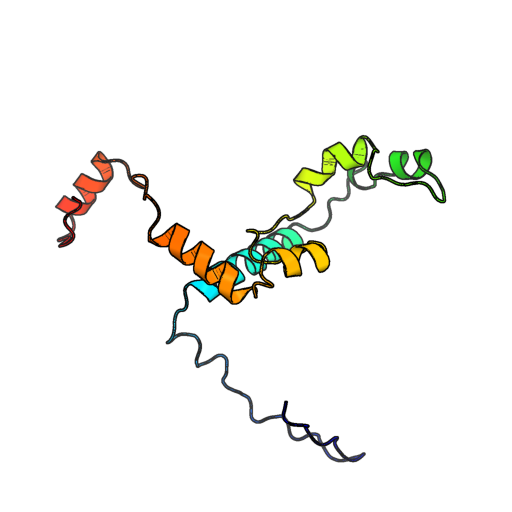 ASP A CA 1
ATOM 827 C C . ASP A 1 104 ? 2.130 18.080 7.097 1.00 88.88 104 ASP A C 1
ATOM 829 O O . ASP A 1 104 ? 1.216 17.372 7.523 1.00 88.88 104 ASP A O 1
ATOM 833 N N . GLY A 1 105 ? 3.103 18.513 7.908 1.00 91.94 105 GLY A N 1
ATOM 834 C CA . GLY A 1 105 ? 3.111 18.315 9.357 1.00 91.94 105 GLY A CA 1
ATOM 835 C C . GLY A 1 105 ? 3.949 17.135 9.841 1.00 91.94 105 GLY A C 1
ATOM 836 O O . GLY A 1 105 ? 3.829 16.763 11.004 1.00 91.94 105 GLY A O 1
ATOM 837 N N . SER A 1 106 ? 4.811 16.570 8.989 1.00 92.69 106 SER A N 1
ATOM 838 C CA . SER A 1 106 ? 5.769 15.514 9.350 1.00 92.69 106 SER A CA 1
ATOM 839 C C . SER A 1 106 ? 5.119 14.300 10.022 1.00 92.69 106 SER A C 1
ATOM 841 O O . SER A 1 106 ? 5.622 13.785 11.018 1.00 92.69 106 SER A O 1
ATOM 843 N N . GLN A 1 107 ? 3.962 13.875 9.512 1.00 92.19 107 GLN A N 1
ATOM 844 C CA . GLN A 1 107 ? 3.188 12.812 10.144 1.00 92.19 107 GLN A CA 1
ATOM 845 C C . GLN A 1 107 ? 3.902 11.464 10.059 1.00 92.19 107 GLN A C 1
ATOM 847 O O . GLN A 1 107 ? 4.286 11.020 8.972 1.00 92.19 107 GLN A O 1
ATOM 852 N N . ASP A 1 108 ? 3.985 10.782 11.195 1.00 92.00 108 ASP A N 1
ATOM 853 C CA . ASP A 1 108 ? 4.471 9.409 11.266 1.00 92.00 108 ASP A CA 1
ATOM 854 C C . ASP A 1 108 ? 3.423 8.431 10.710 1.00 92.00 108 ASP A C 1
ATOM 856 O O . ASP A 1 108 ? 2.212 8.677 10.769 1.00 92.00 108 ASP A O 1
ATOM 860 N N . THR A 1 109 ? 3.873 7.264 10.239 1.00 92.06 109 THR A N 1
ATOM 861 C CA . THR A 1 109 ? 2.997 6.196 9.722 1.00 92.06 109 THR A CA 1
ATOM 862 C C . THR A 1 109 ? 1.892 5.828 10.715 1.00 92.06 109 THR A C 1
ATOM 864 O O . THR A 1 109 ? 0.741 5.655 10.324 1.00 92.06 109 THR A O 1
ATOM 867 N N . TRP A 1 110 ? 2.205 5.793 12.014 1.00 93.38 110 TRP A N 1
ATOM 868 C CA . TRP A 1 110 ? 1.227 5.484 13.063 1.00 93.38 110 TRP A CA 1
ATOM 869 C C . TRP A 1 110 ? 0.117 6.538 13.177 1.00 93.38 110 TRP A C 1
ATOM 871 O O . TRP A 1 110 ? -1.050 6.212 13.383 1.00 93.38 110 TRP A O 1
ATOM 881 N N . GLN A 1 111 ? 0.457 7.818 13.010 1.00 93.81 111 GLN A N 1
ATOM 882 C CA . GLN A 1 111 ? -0.515 8.912 13.067 1.00 93.81 111 GLN A CA 1
ATOM 883 C C . GLN A 1 111 ? -1.450 8.882 11.852 1.00 93.81 111 GLN A C 1
ATOM 885 O O . GLN A 1 111 ? -2.660 9.064 12.001 1.00 93.81 111 GLN A O 1
ATOM 890 N N . ARG A 1 112 ? -0.905 8.586 10.665 1.00 93.62 112 ARG A N 1
ATOM 891 C CA . ARG A 1 112 ? -1.687 8.384 9.435 1.00 93.62 112 ARG A CA 1
ATOM 892 C C . ARG A 1 112 ? -2.633 7.193 9.578 1.00 93.62 112 ARG A C 1
ATOM 894 O O . ARG A 1 112 ? -3.826 7.330 9.313 1.00 93.62 112 ARG A O 1
ATOM 901 N N . ALA A 1 113 ? -2.122 6.070 10.083 1.00 94.56 113 ALA A N 1
ATOM 902 C CA . ALA A 1 113 ? -2.908 4.871 10.351 1.00 94.56 113 ALA A CA 1
ATOM 903 C C . ALA A 1 113 ? -4.060 5.144 11.333 1.00 94.56 113 ALA A C 1
ATOM 905 O O . ALA A 1 113 ? -5.189 4.732 11.082 1.00 94.56 113 ALA A O 1
ATOM 906 N N . ASN A 1 114 ? -3.820 5.906 12.407 1.00 94.31 114 ASN A N 1
ATOM 907 C CA . ASN A 1 114 ? -4.867 6.298 13.358 1.00 94.31 114 ASN A CA 1
ATOM 908 C C . ASN A 1 114 ? -5.970 7.143 12.704 1.00 94.31 114 ASN A C 1
ATOM 910 O O . ASN A 1 114 ? -7.155 6.915 12.955 1.00 94.31 114 ASN A O 1
ATOM 914 N N . ALA A 1 115 ? -5.596 8.101 11.851 1.00 93.44 115 ALA A N 1
ATOM 915 C CA . ALA A 1 115 ? -6.558 8.926 11.127 1.00 93.44 115 ALA A CA 1
ATOM 916 C C . ALA A 1 115 ? -7.412 8.091 10.156 1.00 93.44 115 ALA A C 1
ATOM 918 O O . ALA A 1 115 ? -8.636 8.231 10.137 1.00 93.44 115 ALA A O 1
ATOM 919 N N . MET A 1 116 ? -6.785 7.181 9.402 1.00 93.94 116 MET A N 1
ATOM 920 C CA . MET A 1 116 ? -7.477 6.257 8.495 1.00 93.94 116 MET A CA 1
ATOM 921 C C . MET A 1 116 ? -8.417 5.317 9.251 1.00 93.94 116 MET A C 1
ATOM 923 O O . MET A 1 116 ? -9.587 5.203 8.893 1.00 93.94 116 MET A O 1
ATOM 927 N N . ALA A 1 117 ? -7.941 4.707 10.338 1.00 93.19 117 ALA A N 1
ATOM 928 C CA . ALA A 1 117 ? -8.739 3.831 11.185 1.00 93.19 117 ALA A CA 1
ATOM 929 C C . ALA A 1 117 ? -9.986 4.541 11.724 1.00 93.19 117 ALA A C 1
ATOM 931 O O . ALA A 1 117 ? -11.093 4.016 11.619 1.00 93.19 117 ALA A O 1
ATOM 932 N N . LYS A 1 118 ? -9.837 5.767 12.243 1.00 92.56 118 LYS A N 1
ATOM 933 C CA . LYS A 1 118 ? -10.975 6.576 12.701 1.00 92.56 118 LYS A CA 1
ATOM 934 C C . LYS A 1 118 ? -11.968 6.853 11.578 1.00 92.56 118 LYS A C 1
ATOM 936 O O . LYS A 1 118 ? -13.167 6.742 11.803 1.00 92.56 118 LYS A O 1
ATOM 941 N N . ASN A 1 119 ? -11.488 7.181 10.381 1.00 92.19 119 ASN A N 1
ATOM 942 C CA . ASN A 1 119 ? -12.362 7.418 9.235 1.00 92.19 119 ASN A CA 1
ATOM 943 C C . ASN A 1 119 ? -13.139 6.153 8.830 1.00 92.19 119 ASN A C 1
ATOM 945 O O . ASN A 1 119 ? -14.319 6.230 8.519 1.00 92.19 119 ASN A O 1
ATOM 949 N N . ILE A 1 120 ? -12.513 4.977 8.881 1.00 89.38 120 ILE A N 1
ATOM 950 C CA . ILE A 1 120 ? -13.174 3.710 8.536 1.00 89.38 120 ILE A CA 1
ATOM 951 C C . ILE A 1 120 ? -14.197 3.299 9.603 1.00 89.38 120 ILE A C 1
ATOM 953 O O . ILE A 1 120 ? -15.279 2.826 9.264 1.00 89.38 120 ILE A O 1
ATOM 957 N N . VAL A 1 121 ? -13.862 3.464 10.885 1.00 87.69 121 VAL A N 1
ATOM 958 C CA . VAL A 1 121 ? -14.716 3.033 12.005 1.00 87.69 121 VAL A CA 1
ATOM 959 C C . VAL A 1 121 ? -15.888 3.988 12.234 1.00 87.69 121 VAL A C 1
ATOM 961 O O . VAL A 1 121 ? -16.997 3.534 12.497 1.00 87.69 121 VAL A O 1
ATOM 964 N N . PHE A 1 122 ? -15.648 5.299 12.148 1.00 87.50 122 PHE A N 1
ATOM 965 C CA . PHE A 1 122 ? -16.647 6.331 12.449 1.00 87.50 122 PHE A CA 1
ATOM 966 C C . PHE A 1 122 ? -17.228 7.010 11.202 1.00 87.50 122 PHE A C 1
ATOM 968 O O . PHE A 1 122 ? -18.136 7.831 11.327 1.00 87.50 122 PHE A O 1
ATOM 975 N N . GLY A 1 123 ? -16.709 6.711 10.010 1.00 84.62 123 GLY A N 1
ATOM 976 C CA . GLY A 1 123 ? -17.275 7.189 8.752 1.00 84.62 123 GLY A CA 1
ATOM 977 C C . GLY A 1 123 ? -18.660 6.598 8.491 1.00 84.62 123 GLY A C 1
ATOM 978 O O . GLY A 1 123 ? -19.029 5.569 9.057 1.00 84.62 123 GLY A O 1
ATOM 979 N N . ASN A 1 124 ? -19.439 7.251 7.622 1.00 67.31 124 ASN A N 1
ATOM 980 C CA . ASN A 1 124 ? -20.788 6.802 7.268 1.00 67.31 124 ASN A CA 1
ATOM 981 C C . ASN A 1 124 ? -20.758 5.364 6.730 1.00 67.31 124 ASN A C 1
ATOM 983 O O . ASN A 1 124 ? -20.325 5.113 5.603 1.00 67.31 124 ASN A O 1
ATOM 987 N N . ALA A 1 125 ? -21.247 4.424 7.537 1.00 65.50 125 ALA A N 1
ATOM 988 C CA . ALA A 1 125 ? -21.431 3.048 7.124 1.00 65.50 125 ALA A CA 1
ATOM 989 C C . ALA A 1 125 ? -22.634 2.984 6.178 1.00 65.50 125 ALA A C 1
ATOM 991 O O . ALA A 1 125 ? -23.783 3.079 6.604 1.00 65.50 125 ALA A O 1
ATOM 992 N N . LEU A 1 126 ? -22.372 2.817 4.882 1.00 63.97 126 LEU A N 1
ATOM 993 C CA . LEU A 1 126 ? -23.404 2.326 3.974 1.00 63.97 126 LEU A CA 1
ATOM 994 C C . LEU A 1 126 ? -23.915 0.977 4.509 1.00 63.97 126 LEU A C 1
ATOM 996 O O . LEU A 1 126 ? -23.099 0.198 5.020 1.00 63.97 126 LEU A O 1
ATOM 1000 N N . PRO A 1 127 ? -25.223 0.682 4.406 1.00 69.50 127 PRO A N 1
ATOM 1001 C CA . PRO A 1 127 ? -25.747 -0.619 4.792 1.00 69.50 127 PRO A CA 1
ATOM 1002 C C . PRO A 1 127 ? -24.996 -1.702 4.010 1.00 69.50 127 PRO A C 1
ATOM 1004 O O . PRO A 1 127 ? -25.064 -1.777 2.785 1.00 69.50 127 PRO A O 1
ATOM 1007 N N . LYS A 1 128 ? -24.200 -2.499 4.735 1.00 74.75 128 LYS A N 1
ATOM 1008 C CA . LYS A 1 128 ? -23.339 -3.552 4.165 1.00 74.75 128 LYS A CA 1
ATOM 1009 C C . LYS A 1 128 ? -24.123 -4.817 3.808 1.00 74.75 128 LYS A C 1
ATOM 1011 O O . LYS A 1 128 ? -23.564 -5.736 3.218 1.00 74.75 128 LYS A O 1
ATOM 1016 N N . LEU A 1 129 ? -25.390 -4.869 4.205 1.00 82.12 129 LEU A N 1
ATOM 1017 C CA . LEU A 1 129 ? -26.312 -5.976 4.016 1.00 82.12 129 LEU A CA 1
ATOM 1018 C C . LEU A 1 129 ? -27.603 -5.448 3.402 1.00 82.12 129 LEU A C 1
ATOM 1020 O O . LEU A 1 129 ? -28.022 -4.325 3.679 1.00 82.12 129 LEU A O 1
ATOM 1024 N N . ASP A 1 130 ? -28.223 -6.288 2.582 1.00 88.31 130 ASP A N 1
ATOM 1025 C CA . ASP A 1 130 ? -29.589 -6.065 2.132 1.00 88.31 130 ASP A CA 1
ATOM 1026 C C . ASP A 1 130 ? -30.560 -6.163 3.320 1.00 88.31 130 ASP A C 1
ATOM 1028 O O . ASP A 1 130 ? -30.377 -6.990 4.221 1.00 88.31 130 ASP A O 1
ATOM 1032 N N . LEU A 1 131 ? -31.599 -5.329 3.307 1.00 85.56 131 LEU A N 1
ATOM 1033 C CA . LEU A 1 131 ? -32.538 -5.178 4.421 1.00 85.56 131 LEU A CA 1
ATOM 1034 C C . LEU A 1 131 ? -33.305 -6.478 4.700 1.00 85.56 131 LEU A C 1
ATOM 1036 O O . LEU A 1 131 ? -33.566 -6.810 5.857 1.00 85.56 131 LEU A O 1
ATOM 1040 N N . GLU A 1 132 ? -33.618 -7.246 3.655 1.00 86.88 132 GLU A N 1
ATOM 1041 C CA . GLU A 1 132 ? -34.292 -8.543 3.784 1.00 86.88 132 GLU A CA 1
ATOM 1042 C C . GLU A 1 132 ? -33.407 -9.575 4.496 1.00 86.88 132 GLU A C 1
ATOM 1044 O O . GLU A 1 132 ? -33.858 -10.296 5.389 1.00 86.88 132 GLU A O 1
ATOM 1049 N N . VAL A 1 133 ? -32.114 -9.611 4.162 1.00 88.31 133 VAL A N 1
ATOM 1050 C CA . VAL A 1 133 ? -31.150 -10.516 4.804 1.00 88.31 133 VAL A CA 1
ATOM 1051 C C . VAL A 1 133 ? -30.925 -10.116 6.261 1.00 88.31 133 VAL A C 1
ATOM 1053 O O . VAL A 1 133 ? -30.882 -10.981 7.137 1.00 88.31 133 VAL A O 1
ATOM 1056 N N . GLU A 1 134 ? -30.827 -8.816 6.545 1.00 85.88 134 GLU A N 1
ATOM 1057 C CA . GLU A 1 134 ? -30.683 -8.318 7.913 1.00 85.88 134 GLU A CA 1
ATOM 1058 C C . GLU A 1 134 ? -31.883 -8.703 8.788 1.00 85.88 134 GLU A C 1
ATOM 1060 O O . GLU A 1 134 ? -31.707 -9.147 9.927 1.00 85.88 134 GLU A O 1
ATOM 1065 N N . LYS A 1 135 ? -33.099 -8.605 8.243 1.00 85.81 135 LYS A N 1
ATOM 1066 C CA . LYS A 1 135 ? -34.325 -8.992 8.943 1.00 85.81 135 LYS A CA 1
ATOM 1067 C C . LYS A 1 135 ? -34.327 -10.475 9.317 1.00 85.81 135 LYS A C 1
ATOM 1069 O O . LYS A 1 135 ? -34.565 -10.802 10.477 1.00 85.81 135 LYS A O 1
ATOM 1074 N N . ILE A 1 136 ? -33.976 -11.359 8.380 1.00 89.44 136 ILE A N 1
ATOM 1075 C CA . ILE A 1 136 ? -33.881 -12.808 8.637 1.00 89.44 136 ILE A CA 1
ATOM 1076 C C . ILE A 1 136 ? -32.869 -13.105 9.755 1.00 89.44 136 ILE A C 1
ATOM 1078 O O . ILE A 1 136 ? -33.107 -13.956 10.614 1.00 89.44 136 ILE A O 1
ATOM 1082 N N . ILE A 1 137 ? -31.730 -12.407 9.765 1.00 88.69 137 ILE A N 1
ATOM 1083 C CA . ILE A 1 137 ? -30.696 -12.585 10.793 1.00 88.69 137 ILE A CA 1
ATOM 1084 C C . ILE A 1 137 ? -31.220 -12.142 12.166 1.00 88.69 137 ILE A C 1
ATOM 1086 O O . ILE A 1 137 ? -31.036 -12.868 13.141 1.00 88.69 137 ILE A O 1
ATOM 1090 N N . ARG A 1 138 ? -31.906 -10.998 12.246 1.00 85.00 138 ARG A N 1
ATOM 1091 C CA . ARG A 1 138 ? -32.480 -10.474 13.499 1.00 85.00 138 ARG A CA 1
ATOM 1092 C C . ARG A 1 138 ? -33.640 -11.309 14.036 1.00 85.00 138 ARG A C 1
ATOM 1094 O O . ARG A 1 138 ? -33.832 -11.361 15.242 1.00 85.00 138 ARG A O 1
ATOM 1101 N N . GLU A 1 139 ? -34.395 -11.982 13.173 1.00 88.69 139 GLU A N 1
ATOM 1102 C CA . GLU A 1 139 ? -35.427 -12.934 13.606 1.00 88.69 139 GLU A CA 1
ATOM 1103 C C . GLU A 1 139 ? -34.814 -14.224 14.172 1.00 88.69 139 GLU A C 1
ATOM 1105 O O . GLU A 1 139 ? -35.374 -14.842 15.077 1.00 88.69 139 GLU A O 1
ATOM 1110 N N . LYS A 1 140 ? -33.651 -14.637 13.654 1.00 91.25 140 LYS A N 1
ATOM 1111 C CA . LYS A 1 140 ? -32.970 -15.869 14.069 1.00 91.25 140 LYS A CA 1
ATOM 1112 C C . LYS A 1 140 ? -32.097 -15.701 15.315 1.00 91.25 140 LYS A C 1
ATOM 1114 O O . LYS A 1 140 ? -31.903 -16.673 16.046 1.00 91.25 140 LYS A O 1
ATOM 1119 N N . PHE A 1 141 ? -31.541 -14.513 15.538 1.00 88.44 141 PHE A N 1
ATOM 1120 C CA . PHE A 1 141 ? -30.616 -14.229 16.633 1.00 88.44 141 PHE A CA 1
ATOM 1121 C C . PHE A 1 141 ? -31.101 -13.044 17.468 1.00 88.44 141 PHE A C 1
ATOM 1123 O O . PHE A 1 141 ? -31.489 -12.017 16.922 1.00 88.44 141 PHE A O 1
ATOM 1130 N N . ASP A 1 142 ? -31.013 -13.165 18.792 1.00 84.50 142 ASP A N 1
ATOM 1131 C CA . ASP A 1 142 ? -31.355 -12.086 19.723 1.00 84.50 142 ASP A CA 1
ATOM 1132 C C . ASP A 1 142 ? -30.282 -10.981 19.693 1.00 84.50 142 ASP A C 1
ATOM 1134 O O . ASP A 1 142 ? -29.259 -11.048 20.379 1.00 84.50 142 ASP A O 1
ATOM 1138 N N . ILE A 1 143 ? -30.468 -9.991 18.814 1.00 83.50 143 ILE A N 1
ATOM 1139 C CA . ILE A 1 143 ? -29.527 -8.885 18.605 1.00 83.50 143 ILE A CA 1
ATOM 1140 C C . ILE A 1 143 ? -30.006 -7.653 19.381 1.00 83.50 143 ILE A C 1
ATOM 1142 O O . ILE A 1 143 ? -30.956 -6.985 18.981 1.00 83.50 143 ILE A O 1
ATOM 1146 N N . ALA A 1 144 ? -29.279 -7.291 20.441 1.00 77.94 144 ALA A N 1
ATOM 1147 C CA . ALA A 1 144 ? -29.597 -6.154 21.317 1.00 77.94 144 ALA A CA 1
ATOM 1148 C C . ALA A 1 144 ? -29.214 -4.761 20.759 1.00 77.94 144 ALA A C 1
ATOM 1150 O O . ALA A 1 144 ? -29.387 -3.748 21.437 1.00 77.94 144 ALA A O 1
ATOM 1151 N N . LEU A 1 145 ? -28.659 -4.685 19.545 1.00 74.44 145 LEU A N 1
ATOM 1152 C CA . LEU A 1 145 ? -28.259 -3.424 18.913 1.00 74.44 145 LEU A CA 1
ATOM 1153 C C . LEU A 1 145 ? -29.401 -2.860 18.060 1.00 74.44 145 LEU A C 1
ATOM 1155 O O . LEU A 1 145 ? -29.704 -3.392 16.985 1.00 74.44 145 LEU A O 1
ATOM 1159 N N . ASN A 1 146 ? -29.985 -1.754 18.526 1.00 61.72 146 ASN A N 1
ATOM 1160 C CA . ASN A 1 146 ? -30.911 -0.936 17.747 1.00 61.72 146 ASN A CA 1
ATOM 1161 C C . ASN A 1 146 ? -30.118 -0.023 16.811 1.00 61.72 146 ASN A C 1
ATOM 1163 O O . ASN A 1 146 ? -29.275 0.754 17.261 1.00 61.72 146 ASN A O 1
ATOM 1167 N N . ILE A 1 147 ? -30.393 -0.123 15.515 1.00 59.78 147 ILE A N 1
ATOM 1168 C CA . ILE A 1 147 ? -29.898 0.833 14.526 1.00 59.78 147 ILE A CA 1
ATOM 1169 C C . ILE A 1 147 ? -30.921 1.974 14.491 1.00 59.78 147 ILE A C 1
ATOM 1171 O O . ILE A 1 147 ? -32.087 1.728 14.188 1.00 59.78 147 ILE A O 1
ATOM 1175 N N . ASN A 1 148 ? -30.496 3.178 14.881 1.00 48.09 148 ASN A N 1
ATOM 1176 C CA . ASN A 1 148 ? -31.226 4.426 14.623 1.00 48.09 148 ASN A CA 1
ATOM 1177 C C . ASN A 1 148 ? -30.896 4.936 13.222 1.00 48.09 148 ASN A C 1
ATOM 1179 O O . ASN A 1 148 ? -29.707 4.824 12.844 1.00 48.09 148 ASN A O 1
#

Secondary structure (DSSP, 8-state):
---PPPPPTTSPPPPPP---SSSSSSS---HHHHHHHHHHHHHHHHHHT----STTTTTHHHHHHH-TT---TT-HHHHHHHHHH----SS-S--S-HHHHHHTT---HHHHHHHHHHHHHHS----SS-HHHHHHHHHHS-------

Sequence (148 aa):
MPKFPMPRPGGKRPLPPFWPLWEATIISTAYEQYIIDDEIIGASCSLLKGIPMDEDHLAFDAIKEVGPGGHYLMNPHTMKHLRTEYFEGNGVSHTGNRNNWEKDGSQDTWQRANAMAKNIVFGNALPKLDLEVEKIIREKFDIALNIN

Foldseek 3Di:
DDDDDDDDPPDDDPDPPPDVPVVVPPPDDDQLVVLVVQQVVLVVVLVVVDQDDDPLSVCPVVCVVQDPPGDCPPPPSCVVCVVPNDDPGPPLDDPDDPVVCVVVPVDDSSNSSVVVSCCVVVPDDDPPDDPVVVVVVVVVDVDPDDDD

Solvent-accessible surface area (backbone atoms only — not comparable to full-atom values): 9762 Å² total; per-residue (Å²): 131,87,82,78,80,81,83,62,93,91,59,81,74,77,73,69,78,81,72,72,66,77,73,62,53,86,83,60,88,55,64,33,56,53,53,50,48,51,32,54,50,52,51,49,54,55,59,71,71,58,81,78,87,48,78,72,74,65,38,58,68,61,55,64,71,49,45,92,91,54,73,58,86,83,35,70,67,46,64,68,42,50,77,73,74,54,84,79,68,83,60,52,71,86,87,72,58,66,74,55,44,53,72,74,64,58,74,50,55,65,59,45,16,42,54,51,37,49,48,68,73,71,39,90,75,69,81,90,60,57,69,71,61,51,49,56,50,53,73,74,38,96,69,91,74,80,83,128

Nearest PDB structures (foldseek):
  2qne-assembly1_B  TM=8.960E-01  e=7.845E-07  Desulfitobacterium hafniense Y51
  4yyc-assembly1_A-2  TM=8.629E-01  e=1.380E-05  Sinorhizobium meliloti 1021
  7xcn-assembly1_D  TM=8.758E-01  e=2.022E-04  Methanosarcina barkeri MS
  7xcm-assembly1_C  TM=8.446E-01  e=2.022E-04  Methanosarcina barkeri MS
  7xcl-assembly1_F  TM=8.440E-01  e=4.752E-04  Methanosarcina barkeri MS

Mean predicted aligned error: 12.18 Å

pLDDT: mean 81.21, std 16.48, range [36.41, 95.0]